Protein AF-A0A6C0JT04-F1 (afdb_monomer_lite)

Secondary structure (DSSP, 8-state):
--HHHHHHHHHHHHHTT-HHHHHHHHTSTT--THHHHSEETTEEHHHHHHHHT-HHHHHHHHTT-SSB-THHHHHHHT-S---HHHHHHHHHHHHH--BSSPPPPGGGTS-S---HHHHHHHHHHHHHHHSTTSHHHHTT--

Radius of gyration: 16.11 Å; chains: 1; bounding box: 44×29×45 Å

Organism: NCBI:txid1070528

Sequence (142 aa):
MDPDVLKFNFTTACMSCTEDNVRKIVSRDDFDPRWITDKYKDAFVLFYVCHFGYVKIVEILLDYVDVIPLDCLIVICINTHRADKYLKIIQLLLQHDNFNKPVPSLSNLISNQESYFNNQIKILFDEYMFRIDGPKYNENMM

Foldseek 3Di:
DDPVVLLVQLLVCLLVLPLVVNVVSCPDPSDDLVQQQDDDPRGGSLLNCLLVLSLSSNVVSLVSDLEDELSSLLNLLQDPPQDVSNLSSNLVVLVSVHYPDDNDDSPVRHDPDDDPSSVSVVVSVCCQQPPCPHPVNVVVVD

pLDDT: mean 88.17, std 9.83, range [47.62, 97.69]

Structure (mmCIF, N/CA/C/O backbone):
data_AF-A0A6C0JT04-F1
#
_entry.id   AF-A0A6C0JT04-F1
#
loop_
_atom_site.group_PDB
_atom_site.id
_atom_site.type_symbol
_atom_site.label_atom_id
_atom_site.label_alt_id
_atom_site.label_comp_id
_atom_site.label_asym_id
_atom_site.label_entity_id
_atom_site.label_seq_id
_atom_site.pdbx_PDB_ins_code
_atom_site.Cartn_x
_atom_site.Cartn_y
_atom_site.Cartn_z
_atom_site.occupancy
_atom_site.B_iso_or_equiv
_atom_site.auth_seq_id
_atom_site.auth_comp_id
_atom_site.auth_asym_id
_atom_site.auth_atom_id
_atom_site.pdbx_PDB_model_num
ATOM 1 N N . MET A 1 1 ? 15.272 -11.269 -21.070 1.00 67.94 1 MET A N 1
ATOM 2 C CA . MET A 1 1 ? 16.039 -10.804 -19.894 1.00 67.94 1 MET A CA 1
ATOM 3 C C . MET A 1 1 ? 15.604 -11.666 -18.724 1.00 67.94 1 MET A C 1
ATOM 5 O O . MET A 1 1 ? 14.446 -12.057 -18.710 1.00 67.94 1 MET A O 1
ATOM 9 N N . ASP A 1 2 ? 16.516 -12.040 -17.834 1.00 87.31 2 ASP A N 1
ATOM 10 C CA . ASP A 1 2 ? 16.193 -12.885 -16.678 1.00 87.31 2 ASP A CA 1
ATOM 11 C C . ASP A 1 2 ? 15.140 -12.188 -15.777 1.00 87.31 2 ASP A C 1
ATOM 13 O O . ASP A 1 2 ? 15.355 -11.017 -15.432 1.00 87.31 2 ASP A O 1
ATOM 17 N N . PRO A 1 3 ? 14.009 -12.842 -15.429 1.00 83.94 3 PRO A N 1
ATOM 18 C CA . PRO A 1 3 ? 12.984 -12.281 -14.545 1.00 83.94 3 PRO A CA 1
ATOM 19 C C . PRO A 1 3 ? 13.526 -11.755 -13.212 1.00 83.94 3 PRO A C 1
ATOM 21 O O . PRO A 1 3 ? 13.063 -10.716 -12.738 1.00 83.94 3 PRO A O 1
ATOM 24 N N . ASP A 1 4 ? 14.547 -12.397 -12.640 1.00 85.81 4 ASP A N 1
ATOM 25 C CA . ASP A 1 4 ? 15.142 -11.957 -11.374 1.00 85.81 4 ASP A CA 1
ATOM 26 C C . ASP A 1 4 ? 15.903 -10.636 -11.538 1.00 85.81 4 ASP A C 1
ATOM 28 O O . ASP A 1 4 ? 15.863 -9.766 -10.665 1.00 85.81 4 ASP A O 1
ATOM 32 N N . VAL A 1 5 ? 16.537 -10.430 -12.696 1.00 89.69 5 VAL A N 1
ATOM 33 C CA . VAL A 1 5 ? 17.213 -9.168 -13.027 1.00 89.69 5 VAL A CA 1
ATOM 34 C C . VAL A 1 5 ? 16.190 -8.053 -13.258 1.00 89.69 5 VAL A C 1
ATOM 36 O O . VAL A 1 5 ? 16.410 -6.918 -12.833 1.00 89.69 5 VAL A O 1
ATOM 39 N N . LEU A 1 6 ? 15.056 -8.353 -13.899 1.00 90.75 6 LEU A N 1
ATOM 40 C CA . LEU A 1 6 ? 13.973 -7.380 -14.080 1.00 90.75 6 LEU A CA 1
ATOM 41 C C . LEU A 1 6 ? 13.371 -6.951 -12.735 1.00 90.75 6 LEU A C 1
ATOM 43 O O . LEU A 1 6 ? 13.283 -5.751 -12.461 1.00 90.75 6 LEU A O 1
ATOM 47 N N . LYS A 1 7 ? 13.050 -7.918 -11.867 1.00 90.31 7 LYS A N 1
ATOM 48 C CA . LYS A 1 7 ? 12.542 -7.668 -10.512 1.00 90.31 7 LYS A CA 1
ATOM 49 C C . LYS A 1 7 ? 13.539 -6.883 -9.660 1.00 90.31 7 LYS A C 1
ATOM 51 O O . LYS A 1 7 ? 13.145 -5.959 -8.944 1.00 90.31 7 LYS A O 1
ATOM 56 N N . PHE A 1 8 ? 14.830 -7.206 -9.750 1.00 89.38 8 PHE A N 1
ATOM 57 C CA . PHE A 1 8 ? 15.886 -6.455 -9.070 1.00 89.38 8 PHE A CA 1
ATOM 58 C C . PHE A 1 8 ? 15.920 -4.990 -9.521 1.00 89.38 8 PHE A C 1
ATOM 60 O O . PHE A 1 8 ? 15.871 -4.093 -8.681 1.00 89.38 8 PHE A O 1
ATOM 67 N N . ASN A 1 9 ? 15.921 -4.738 -10.833 1.00 90.94 9 ASN A N 1
ATOM 68 C CA . ASN A 1 9 ? 15.931 -3.382 -11.386 1.00 90.94 9 ASN A CA 1
ATOM 69 C C . ASN A 1 9 ? 14.697 -2.574 -10.962 1.00 90.94 9 ASN A C 1
ATOM 71 O O . ASN A 1 9 ? 14.821 -1.407 -10.588 1.00 90.94 9 ASN A O 1
ATOM 75 N N . PHE A 1 10 ? 13.517 -3.200 -10.978 1.00 93.31 10 PHE A N 1
ATOM 76 C CA . PHE A 1 10 ? 12.281 -2.595 -10.481 1.00 93.31 10 PHE A CA 1
ATOM 77 C C . PHE A 1 10 ? 12.381 -2.227 -8.995 1.00 93.31 10 PHE A C 1
ATOM 79 O O . PHE A 1 10 ? 12.072 -1.098 -8.606 1.00 93.31 10 PHE A O 1
ATOM 86 N N . THR A 1 11 ? 12.882 -3.154 -8.175 1.00 91.62 11 THR A N 1
ATOM 87 C CA . THR A 1 11 ? 13.082 -2.945 -6.735 1.00 91.62 11 THR A CA 1
ATOM 88 C C . THR A 1 11 ? 14.018 -1.762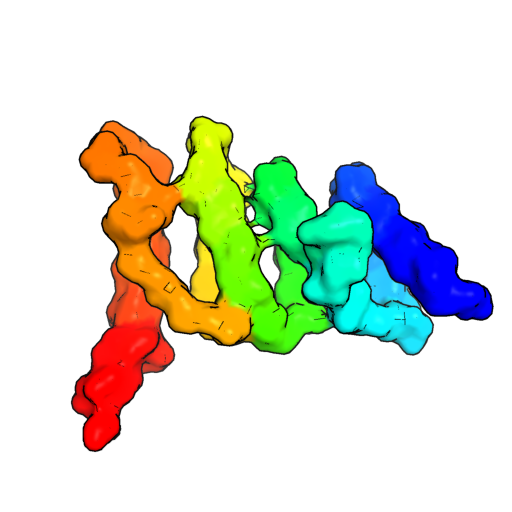 -6.487 1.00 91.62 11 THR A C 1
ATOM 90 O O . THR A 1 11 ? 13.678 -0.859 -5.725 1.00 91.62 11 THR A O 1
ATOM 93 N N . THR A 1 12 ? 15.161 -1.702 -7.178 1.00 90.94 12 THR A N 1
ATOM 94 C CA . THR A 1 12 ? 16.104 -0.580 -7.075 1.00 90.94 12 THR A CA 1
ATOM 95 C C . THR A 1 12 ? 15.467 0.747 -7.485 1.00 90.94 12 THR A C 1
ATOM 97 O O . THR A 1 12 ? 15.614 1.726 -6.758 1.00 90.94 12 THR A O 1
ATOM 100 N N . ALA A 1 13 ? 14.712 0.794 -8.588 1.00 93.75 13 ALA A N 1
ATOM 101 C CA . ALA A 1 13 ? 14.037 2.016 -9.033 1.00 93.75 13 ALA A CA 1
ATOM 102 C C . ALA A 1 13 ? 13.041 2.556 -7.990 1.00 93.75 13 ALA A C 1
ATOM 104 O O . ALA A 1 13 ? 12.980 3.769 -7.760 1.00 93.75 13 ALA A O 1
ATOM 105 N N . CYS A 1 14 ? 12.303 1.661 -7.325 1.00 94.25 14 CYS A N 1
ATOM 106 C CA . CYS A 1 14 ? 11.384 2.022 -6.246 1.00 94.25 14 CYS A CA 1
ATOM 107 C C . CYS A 1 14 ? 12.130 2.501 -4.993 1.00 94.25 14 CYS A C 1
ATOM 109 O O . CYS A 1 14 ? 11.763 3.519 -4.407 1.00 94.25 14 CYS A O 1
ATOM 111 N N . MET A 1 15 ? 13.204 1.809 -4.601 1.00 89.25 15 MET A N 1
ATOM 112 C CA . MET A 1 15 ? 14.005 2.158 -3.420 1.00 89.25 15 MET A CA 1
ATOM 113 C C . MET A 1 15 ? 14.791 3.462 -3.595 1.00 89.25 15 MET A C 1
ATOM 115 O O . MET A 1 15 ? 15.028 4.169 -2.623 1.00 89.25 15 MET A O 1
ATOM 119 N N . SER A 1 16 ? 15.182 3.805 -4.822 1.00 89.19 16 SER A N 1
ATOM 120 C CA . SER A 1 16 ? 15.835 5.080 -5.142 1.00 89.19 16 SER A CA 1
ATOM 121 C C . SER A 1 16 ? 14.848 6.241 -5.349 1.00 89.19 16 SER A C 1
ATOM 123 O O . SER A 1 16 ? 15.285 7.341 -5.674 1.00 89.19 16 SER A O 1
ATOM 125 N N . CYS A 1 17 ? 13.536 6.022 -5.163 1.00 84.81 17 CYS A N 1
ATOM 126 C CA . CYS A 1 17 ? 12.471 7.023 -5.319 1.00 84.81 17 CYS A CA 1
ATOM 127 C C . CYS A 1 17 ? 12.458 7.723 -6.696 1.00 84.81 17 CYS A C 1
ATOM 129 O O . CYS A 1 17 ? 12.106 8.895 -6.821 1.00 84.81 17 CYS A O 1
ATOM 131 N N . THR A 1 18 ? 12.847 7.011 -7.755 1.00 90.75 18 THR A N 1
ATOM 132 C CA . THR A 1 18 ? 12.894 7.571 -9.114 1.00 90.75 18 THR A CA 1
ATOM 133 C C . THR A 1 18 ? 11.561 7.369 -9.835 1.00 90.75 18 THR A C 1
ATOM 135 O O . THR A 1 18 ? 11.401 6.391 -10.563 1.00 90.75 18 THR A O 1
ATOM 138 N N . GLU A 1 19 ? 10.605 8.283 -9.637 1.00 93.25 19 GLU A N 1
ATOM 139 C CA . GLU A 1 19 ? 9.237 8.194 -10.189 1.00 93.25 19 GLU A CA 1
ATOM 140 C C . GLU A 1 19 ? 9.212 7.881 -11.691 1.00 93.25 19 GLU A C 1
ATOM 142 O O . GLU A 1 19 ? 8.546 6.936 -12.110 1.00 93.25 19 GLU A O 1
ATOM 147 N N . ASP A 1 20 ? 9.999 8.603 -12.492 1.00 94.19 20 ASP A N 1
ATOM 148 C CA . ASP A 1 20 ? 10.072 8.399 -13.943 1.00 94.19 20 ASP A CA 1
ATOM 149 C C . ASP A 1 20 ? 10.546 6.995 -14.321 1.00 94.19 20 ASP A C 1
ATOM 151 O O . ASP A 1 20 ? 10.045 6.403 -15.276 1.00 94.19 20 ASP A O 1
ATOM 155 N N . ASN A 1 21 ? 11.509 6.438 -13.583 1.00 93.94 21 ASN A N 1
ATOM 156 C CA . ASN A 1 21 ? 12.001 5.090 -13.853 1.00 93.94 21 ASN A CA 1
ATOM 157 C C . ASN A 1 21 ? 10.971 4.042 -13.446 1.00 93.94 21 ASN A C 1
ATOM 159 O O . ASN A 1 21 ? 10.789 3.074 -14.177 1.00 93.94 21 ASN A O 1
ATOM 163 N N . VAL A 1 22 ? 10.271 4.243 -12.325 1.00 96.44 22 VAL A N 1
ATOM 164 C CA . VAL A 1 22 ? 9.178 3.349 -11.925 1.00 96.44 22 VAL A CA 1
ATOM 165 C C . VAL A 1 22 ? 8.084 3.367 -12.988 1.00 96.44 22 VAL A C 1
ATOM 167 O O . VAL A 1 22 ? 7.726 2.303 -13.481 1.00 96.44 22 VAL A O 1
ATOM 170 N N . ARG A 1 23 ? 7.642 4.549 -13.442 1.00 96.69 23 ARG A N 1
ATOM 171 C CA . ARG A 1 23 ? 6.654 4.682 -14.531 1.00 96.69 23 ARG A CA 1
ATOM 172 C C . ARG A 1 23 ? 7.108 3.997 -15.816 1.00 96.69 23 ARG A C 1
ATOM 174 O O . ARG A 1 23 ? 6.334 3.257 -16.418 1.00 96.69 23 ARG A O 1
ATOM 181 N N . LYS A 1 24 ? 8.365 4.203 -16.218 1.00 95.56 24 LYS A N 1
ATOM 182 C CA . LYS A 1 24 ? 8.953 3.523 -17.381 1.00 95.56 24 LYS A CA 1
ATOM 183 C C . LYS A 1 24 ? 8.943 2.009 -17.229 1.00 95.56 24 LYS A C 1
ATOM 185 O O . LYS A 1 24 ? 8.722 1.333 -18.221 1.00 95.56 24 LYS A O 1
ATOM 190 N N . ILE A 1 25 ? 9.204 1.479 -16.034 1.00 95.69 25 ILE A N 1
ATOM 191 C CA . ILE A 1 25 ? 9.243 0.032 -15.808 1.00 95.69 25 ILE A CA 1
ATOM 192 C C . ILE A 1 25 ? 7.834 -0.564 -15.805 1.00 95.69 25 ILE A C 1
ATOM 194 O O . ILE A 1 25 ? 7.620 -1.532 -16.524 1.00 95.69 25 ILE A O 1
ATOM 198 N N . VAL A 1 26 ? 6.879 0.019 -15.071 1.00 96.12 26 VAL A N 1
ATOM 199 C CA . VAL A 1 26 ? 5.505 -0.523 -14.983 1.00 96.12 26 VAL A CA 1
ATOM 200 C C . VAL A 1 26 ? 4.729 -0.431 -16.300 1.00 96.12 26 VAL A C 1
ATOM 202 O O . VAL A 1 26 ? 3.766 -1.158 -16.493 1.00 96.12 26 VAL A O 1
ATOM 205 N N . SER A 1 27 ? 5.168 0.430 -17.226 1.00 95.94 27 SER A N 1
ATOM 206 C CA . SER A 1 27 ? 4.574 0.563 -18.566 1.00 95.94 27 SER A CA 1
ATOM 207 C C . SER A 1 27 ? 5.109 -0.456 -19.583 1.00 95.94 27 SER A C 1
ATOM 209 O O . SER A 1 27 ? 4.757 -0.374 -20.757 1.00 95.94 27 SER A O 1
ATOM 211 N N . ARG A 1 28 ? 6.019 -1.358 -19.192 1.00 95.19 28 ARG A N 1
ATOM 212 C CA . ARG A 1 28 ? 6.581 -2.373 -20.096 1.00 95.19 28 ARG A CA 1
ATOM 213 C C . ARG A 1 28 ? 5.707 -3.621 -20.124 1.00 95.19 28 ARG A C 1
ATOM 215 O O . ARG A 1 28 ? 5.222 -4.050 -19.086 1.00 95.19 28 ARG A O 1
ATOM 222 N N . ASP A 1 29 ? 5.640 -4.275 -21.280 1.00 94.00 29 ASP A N 1
ATOM 223 C CA . ASP A 1 29 ? 4.905 -5.538 -21.457 1.00 94.00 29 ASP A CA 1
ATOM 224 C C . ASP A 1 29 ? 5.462 -6.701 -20.615 1.00 94.00 29 ASP A C 1
ATOM 226 O O . ASP A 1 29 ? 4.764 -7.679 -20.362 1.00 94.00 29 ASP A O 1
ATOM 230 N N . ASP A 1 30 ? 6.729 -6.616 -20.195 1.00 93.44 30 ASP A N 1
ATOM 231 C CA . ASP A 1 30 ? 7.391 -7.611 -19.347 1.00 93.44 30 ASP A CA 1
ATOM 232 C C . ASP A 1 30 ? 7.337 -7.276 -17.848 1.00 93.44 30 ASP A C 1
ATOM 234 O O . ASP A 1 30 ? 8.002 -7.939 -17.049 1.00 93.44 30 ASP A O 1
ATOM 238 N N . PHE A 1 31 ? 6.567 -6.255 -17.460 1.00 94.62 31 PHE A N 1
ATOM 239 C CA . PHE A 1 31 ? 6.293 -5.956 -16.062 1.00 94.62 31 PHE A CA 1
ATOM 240 C C . PHE A 1 31 ? 5.353 -7.002 -15.456 1.00 94.62 31 PHE A C 1
ATOM 242 O O . PHE A 1 31 ? 4.295 -7.306 -16.003 1.00 94.62 31 PHE A O 1
ATOM 249 N N . ASP A 1 32 ? 5.725 -7.517 -14.287 1.00 93.81 32 ASP A N 1
ATOM 250 C CA . ASP A 1 32 ? 4.893 -8.427 -13.508 1.00 93.81 32 ASP A CA 1
ATOM 251 C C . ASP A 1 32 ? 4.470 -7.740 -12.197 1.00 93.81 32 ASP A C 1
ATOM 253 O O . ASP A 1 32 ? 5.313 -7.525 -11.315 1.00 93.81 32 ASP A O 1
ATOM 257 N N . PRO A 1 33 ? 3.175 -7.412 -12.028 1.00 94.19 33 PRO A N 1
ATOM 258 C CA . PRO A 1 33 ? 2.659 -6.759 -10.825 1.00 94.19 33 PRO A CA 1
ATOM 259 C C . PRO A 1 33 ? 2.967 -7.501 -9.520 1.00 94.19 33 PRO A C 1
ATOM 261 O O . PRO A 1 33 ? 3.084 -6.875 -8.463 1.00 94.19 33 PRO A O 1
ATOM 264 N N . ARG A 1 34 ? 3.193 -8.823 -9.573 1.00 92.44 34 ARG A N 1
ATOM 265 C CA . ARG A 1 34 ? 3.567 -9.618 -8.391 1.00 92.44 34 ARG A CA 1
ATOM 266 C C . ARG A 1 34 ? 4.864 -9.132 -7.758 1.00 92.44 34 ARG A C 1
ATOM 268 O O . ARG A 1 34 ? 5.039 -9.269 -6.551 1.00 92.44 34 ARG A O 1
ATOM 275 N N . TRP A 1 35 ? 5.751 -8.481 -8.513 1.00 92.75 35 TRP A N 1
ATOM 276 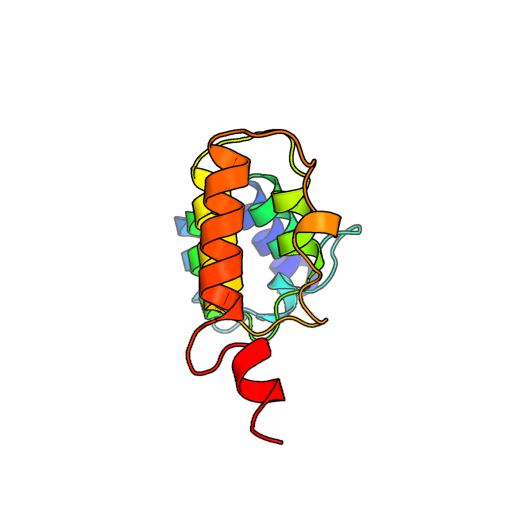C CA . TRP A 1 35 ? 6.985 -7.901 -7.973 1.00 92.75 35 TRP A CA 1
ATOM 277 C C . TRP A 1 35 ? 6.743 -6.838 -6.895 1.00 92.75 35 TRP A C 1
ATOM 279 O O . TRP A 1 35 ? 7.639 -6.581 -6.091 1.00 92.75 35 TRP A O 1
ATOM 289 N N . ILE A 1 36 ? 5.557 -6.225 -6.859 1.00 94.69 36 ILE A N 1
ATOM 290 C CA . ILE A 1 36 ? 5.200 -5.203 -5.871 1.00 94.69 36 ILE A CA 1
ATOM 291 C C . ILE A 1 36 ? 5.025 -5.812 -4.472 1.00 94.69 36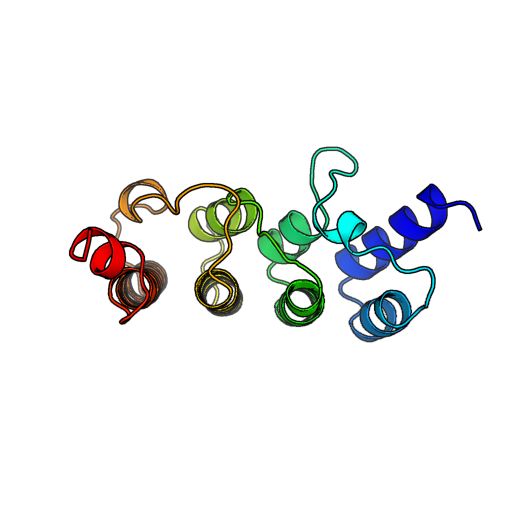 ILE A C 1
ATOM 293 O O . ILE A 1 36 ? 5.469 -5.228 -3.476 1.00 94.69 36 ILE A O 1
ATOM 297 N N . THR A 1 37 ? 4.387 -6.982 -4.401 1.00 91.56 37 THR A N 1
ATOM 298 C CA . THR A 1 37 ? 3.976 -7.649 -3.154 1.00 91.56 37 THR A CA 1
ATOM 299 C C . THR A 1 37 ? 4.784 -8.907 -2.837 1.00 91.56 37 THR A C 1
ATOM 301 O O . THR A 1 37 ? 4.749 -9.386 -1.703 1.00 91.56 37 THR A O 1
ATOM 304 N N . ASP A 1 38 ? 5.546 -9.434 -3.796 1.00 87.06 38 ASP A N 1
ATOM 305 C CA . ASP A 1 38 ? 6.463 -10.542 -3.568 1.00 87.06 38 ASP A CA 1
ATOM 306 C C . ASP A 1 38 ? 7.643 -10.105 -2.706 1.00 87.06 38 ASP A C 1
ATOM 308 O O . ASP A 1 38 ? 8.321 -9.110 -2.980 1.00 87.06 38 ASP A O 1
ATOM 312 N N . LYS A 1 39 ? 7.968 -10.918 -1.700 1.00 78.06 39 LYS A N 1
ATOM 313 C CA . LYS A 1 39 ? 9.149 -10.679 -0.872 1.00 78.06 39 LYS A CA 1
ATOM 314 C C . LYS A 1 39 ? 10.427 -10.734 -1.712 1.00 78.06 39 LYS A C 1
ATOM 316 O O . LYS A 1 39 ? 10.622 -11.623 -2.542 1.00 78.06 39 LYS A O 1
ATOM 321 N N . TYR A 1 40 ? 11.322 -9.798 -1.441 1.00 68.81 40 TYR A N 1
ATOM 322 C CA . TYR A 1 40 ? 12.697 -9.766 -1.905 1.00 68.81 40 TYR A CA 1
ATOM 323 C C . TYR A 1 40 ? 13.587 -9.396 -0.715 1.00 68.81 40 TYR A C 1
ATOM 325 O O . TYR A 1 40 ? 13.481 -8.293 -0.188 1.00 68.81 40 TYR A O 1
ATOM 333 N N . LYS A 1 41 ? 14.450 -10.320 -0.266 1.00 66.44 41 LYS A N 1
ATOM 334 C CA . LYS A 1 41 ? 15.284 -10.137 0.944 1.00 66.44 41 LYS A CA 1
ATOM 335 C C . LYS A 1 41 ? 14.459 -9.659 2.156 1.00 66.44 41 LYS A C 1
ATOM 337 O O . LYS A 1 41 ? 14.707 -8.597 2.713 1.00 66.44 41 LYS A O 1
ATOM 342 N N . ASP A 1 42 ? 13.444 -10.445 2.514 1.00 68.75 42 ASP A N 1
ATOM 343 C CA . ASP A 1 42 ? 12.584 -10.291 3.703 1.00 68.75 42 ASP A CA 1
ATOM 344 C C . ASP A 1 42 ? 11.499 -9.198 3.681 1.00 68.75 42 ASP A C 1
ATOM 346 O O . ASP A 1 42 ? 10.592 -9.249 4.513 1.00 68.75 42 ASP A O 1
ATOM 350 N N . ALA A 1 43 ? 11.482 -8.296 2.695 1.00 71.12 43 ALA A N 1
ATOM 351 C CA . ALA A 1 43 ? 10.406 -7.316 2.507 1.00 71.12 43 ALA A CA 1
ATOM 352 C C . ALA A 1 43 ? 9.946 -7.256 1.045 1.00 71.12 43 ALA A C 1
ATOM 354 O O . ALA A 1 43 ? 10.699 -7.573 0.133 1.00 71.12 43 ALA A O 1
ATOM 355 N N . PHE A 1 44 ? 8.699 -6.868 0.800 1.00 85.31 44 PHE A N 1
ATOM 356 C CA . PHE A 1 44 ? 8.198 -6.598 -0.552 1.00 85.31 44 PHE A CA 1
ATOM 357 C C . PHE A 1 44 ? 8.304 -5.099 -0.870 1.00 85.31 44 PHE A C 1
ATOM 359 O O . PHE A 1 44 ? 8.399 -4.268 0.037 1.00 85.31 44 PHE A O 1
ATOM 366 N N . VAL A 1 45 ? 8.322 -4.735 -2.155 1.00 94.06 45 VAL A N 1
ATOM 367 C CA . VAL A 1 45 ? 8.585 -3.353 -2.600 1.00 94.06 45 VAL A CA 1
ATOM 368 C C . VAL A 1 45 ? 7.596 -2.365 -1.985 1.00 94.06 45 VAL A C 1
ATOM 370 O O . VAL A 1 45 ? 8.017 -1.315 -1.494 1.00 94.06 45 VAL A O 1
ATOM 373 N N . LEU A 1 46 ? 6.307 -2.726 -1.933 1.00 95.44 46 LEU A N 1
ATOM 374 C CA . LEU A 1 46 ? 5.272 -1.871 -1.346 1.00 95.44 46 LEU A CA 1
ATOM 375 C C . LEU A 1 46 ? 5.555 -1.544 0.129 1.00 95.44 46 LEU A C 1
ATOM 377 O O . LEU A 1 46 ? 5.407 -0.396 0.539 1.00 95.44 46 LEU A O 1
ATOM 381 N N . PHE A 1 47 ? 6.043 -2.512 0.917 1.00 94.38 47 PHE A N 1
ATOM 382 C CA . PHE A 1 47 ? 6.427 -2.286 2.315 1.00 94.38 47 PHE A CA 1
ATOM 383 C C . PHE A 1 47 ? 7.498 -1.204 2.426 1.00 94.38 47 PHE A C 1
ATOM 385 O O . PHE A 1 47 ? 7.388 -0.301 3.254 1.00 94.38 47 PHE A O 1
ATOM 392 N N . TYR A 1 48 ? 8.530 -1.284 1.583 1.00 92.81 48 TYR A N 1
ATOM 393 C CA . TYR A 1 48 ? 9.649 -0.350 1.623 1.00 92.81 48 TYR A CA 1
ATOM 394 C C . TYR A 1 48 ? 9.188 1.075 1.308 1.00 92.81 48 TYR A C 1
ATOM 396 O O . TYR A 1 48 ? 9.427 1.998 2.087 1.00 92.81 48 TYR A O 1
ATOM 404 N N . VAL A 1 49 ? 8.473 1.267 0.199 1.00 94.81 49 VAL A N 1
ATOM 405 C CA . VAL A 1 49 ? 8.032 2.608 -0.215 1.00 94.81 49 VAL A CA 1
ATOM 406 C C . VAL A 1 49 ? 7.043 3.218 0.788 1.00 94.81 49 VAL A C 1
ATOM 408 O O . VAL A 1 49 ? 7.101 4.421 1.047 1.00 94.81 49 VAL A O 1
ATOM 411 N N . CYS A 1 50 ? 6.216 2.389 1.436 1.00 95.19 50 CYS A N 1
ATOM 412 C CA . CYS A 1 50 ? 5.381 2.770 2.575 1.00 95.19 50 CYS A CA 1
ATOM 413 C C . CYS A 1 50 ? 6.227 3.222 3.776 1.00 95.19 50 CYS A C 1
ATOM 415 O O . CYS A 1 50 ? 6.033 4.326 4.289 1.00 95.19 50 CYS A O 1
ATOM 417 N N . HIS A 1 51 ? 7.199 2.407 4.194 1.00 92.81 51 HIS A N 1
ATOM 418 C CA . HIS A 1 51 ? 8.058 2.670 5.351 1.00 92.81 51 HIS A CA 1
ATOM 419 C C . HIS A 1 51 ? 8.859 3.974 5.218 1.00 92.81 51 HIS A C 1
ATOM 421 O O . HIS A 1 51 ? 8.953 4.735 6.179 1.00 92.81 51 HIS A O 1
ATOM 427 N N . PHE A 1 52 ? 9.398 4.263 4.029 1.00 92.31 52 PHE A N 1
ATOM 428 C CA . PHE A 1 52 ? 10.186 5.477 3.771 1.00 92.31 52 PHE A CA 1
ATOM 429 C C . PHE A 1 52 ? 9.335 6.705 3.399 1.00 92.31 52 PHE A C 1
ATOM 431 O O . PHE A 1 52 ? 9.834 7.838 3.337 1.00 92.31 52 PHE A O 1
ATOM 438 N N . GLY A 1 53 ? 8.028 6.521 3.211 1.00 94.25 53 GLY A N 1
ATOM 439 C CA . GLY A 1 53 ? 7.094 7.604 2.934 1.00 94.25 53 GLY A CA 1
ATOM 440 C C . GLY A 1 53 ? 7.154 8.120 1.493 1.00 94.25 53 GLY A C 1
ATOM 441 O O . GLY A 1 53 ? 7.009 9.322 1.275 1.00 94.25 53 GLY A O 1
ATOM 442 N N . TYR A 1 54 ? 7.407 7.253 0.511 1.00 95.69 54 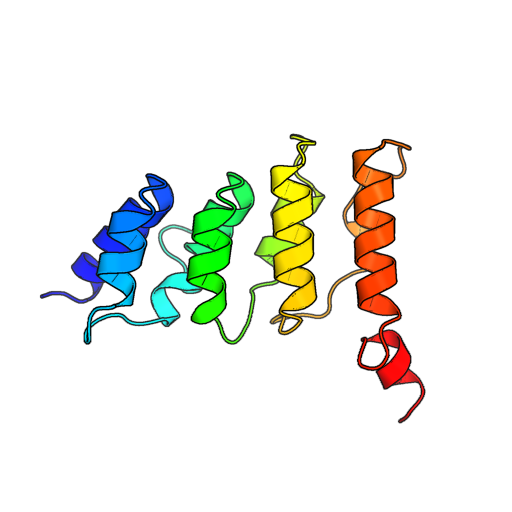TYR A N 1
ATOM 443 C CA . TYR A 1 54 ? 7.476 7.618 -0.910 1.00 95.69 54 TYR A CA 1
ATOM 444 C C . TYR A 1 54 ? 6.075 7.688 -1.525 1.00 95.69 54 TYR A C 1
ATOM 446 O O . TYR A 1 54 ? 5.674 6.816 -2.292 1.00 95.69 54 TYR A O 1
ATOM 454 N N . VAL A 1 55 ? 5.333 8.745 -1.181 1.00 96.56 55 VAL A N 1
ATOM 455 C CA . VAL A 1 55 ? 3.912 8.940 -1.539 1.00 96.56 55 VAL A CA 1
ATOM 456 C C . VAL A 1 55 ? 3.642 8.693 -3.022 1.00 96.56 55 VAL A C 1
ATOM 458 O O . VAL A 1 55 ? 2.762 7.913 -3.357 1.00 96.56 55 VAL A O 1
ATOM 461 N N . LYS A 1 56 ? 4.419 9.315 -3.914 1.00 97.19 56 LYS A N 1
ATOM 462 C CA . LYS A 1 56 ? 4.209 9.203 -5.363 1.00 97.19 56 LYS A CA 1
ATOM 463 C C . LYS A 1 56 ? 4.483 7.815 -5.913 1.00 97.19 56 LYS A C 1
ATOM 465 O O . LYS A 1 56 ? 3.785 7.377 -6.819 1.00 97.19 56 LYS A O 1
ATOM 470 N N . ILE A 1 57 ? 5.450 7.104 -5.340 1.00 97.69 57 ILE A N 1
ATOM 471 C CA . ILE A 1 5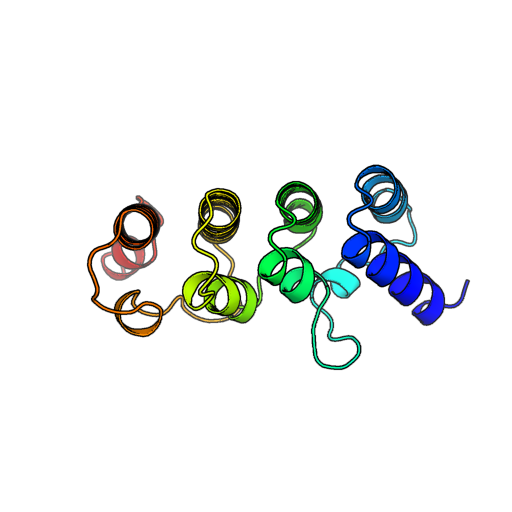7 ? 5.688 5.712 -5.709 1.00 97.69 57 ILE A CA 1
ATOM 472 C C . ILE A 1 57 ? 4.533 4.845 -5.213 1.00 97.69 57 ILE A C 1
ATOM 474 O O . ILE A 1 57 ? 4.031 4.048 -5.990 1.00 97.69 57 ILE A O 1
ATOM 478 N N . VAL A 1 58 ? 4.049 5.040 -3.980 1.00 97.44 58 VAL A N 1
ATOM 479 C CA . VAL A 1 58 ? 2.862 4.323 -3.483 1.00 97.44 58 VAL A CA 1
ATOM 480 C C . VAL A 1 58 ? 1.660 4.544 -4.401 1.00 97.44 58 VAL A C 1
ATOM 482 O O . VAL A 1 58 ? 1.043 3.564 -4.794 1.00 97.44 58 VAL A O 1
ATOM 485 N N . GLU A 1 59 ? 1.363 5.793 -4.779 1.00 97.56 59 GLU A N 1
ATOM 486 C CA . GLU A 1 59 ? 0.280 6.107 -5.727 1.00 97.56 59 GLU A CA 1
ATOM 487 C C . GLU A 1 59 ? 0.427 5.302 -7.027 1.00 97.56 59 GLU A C 1
ATOM 489 O O . GLU A 1 59 ? -0.523 4.649 -7.436 1.00 97.56 59 GLU A O 1
ATOM 494 N N . ILE A 1 60 ? 1.625 5.274 -7.627 1.00 97.56 60 ILE A N 1
ATOM 495 C CA . ILE A 1 60 ? 1.885 4.498 -8.852 1.00 97.56 60 ILE A CA 1
ATOM 496 C C . ILE A 1 60 ? 1.681 2.999 -8.628 1.00 97.56 60 ILE A C 1
ATOM 498 O O . ILE A 1 60 ? 1.129 2.326 -9.488 1.00 97.56 60 ILE A O 1
ATOM 502 N N . LEU A 1 61 ? 2.183 2.451 -7.520 1.00 96.81 61 LEU A N 1
ATOM 503 C CA . LEU A 1 61 ? 2.147 1.009 -7.288 1.00 96.81 61 LEU A CA 1
ATOM 504 C C . LEU A 1 61 ? 0.731 0.507 -6.999 1.00 96.81 61 LEU A C 1
ATOM 506 O O . LEU A 1 61 ? 0.404 -0.602 -7.410 1.00 96.81 61 LEU A O 1
ATOM 510 N N . LEU A 1 62 ? -0.105 1.301 -6.324 1.00 97.00 62 LEU A N 1
ATOM 511 C CA . LEU A 1 62 ? -1.476 0.906 -5.994 1.00 97.00 62 LEU A CA 1
ATOM 512 C C . LEU A 1 62 ? -2.362 0.696 -7.228 1.00 97.00 62 LEU A C 1
ATOM 514 O O . LEU A 1 62 ? -3.274 -0.122 -7.153 1.00 97.00 62 LEU A O 1
ATOM 518 N N . ASP A 1 63 ? -2.048 1.324 -8.365 1.00 96.81 63 ASP A N 1
ATOM 519 C CA . ASP A 1 63 ? -2.737 1.079 -9.644 1.00 96.81 63 ASP A CA 1
ATOM 520 C C . ASP A 1 63 ? -2.555 -0.364 -10.165 1.00 96.81 63 ASP A C 1
ATOM 522 O O . ASP A 1 63 ? -3.294 -0.805 -11.043 1.00 96.81 63 ASP A O 1
ATOM 526 N N . TYR A 1 64 ? -1.571 -1.104 -9.640 1.00 96.31 64 TYR A N 1
ATOM 527 C CA . TYR A 1 64 ? -1.203 -2.455 -10.085 1.00 96.31 64 TYR A CA 1
ATOM 528 C C . TYR A 1 64 ? -1.289 -3.502 -8.966 1.00 96.31 64 TYR A C 1
ATOM 530 O O . TYR A 1 64 ? -0.887 -4.648 -9.161 1.00 96.31 64 TYR A O 1
ATOM 538 N N . VAL A 1 65 ? -1.755 -3.127 -7.774 1.00 94.69 65 VAL A N 1
ATOM 539 C CA . VAL A 1 65 ? -1.869 -4.044 -6.635 1.00 94.69 65 VAL A CA 1
ATOM 540 C C . VAL A 1 65 ? -3.325 -4.411 -6.446 1.00 94.69 65 VAL A C 1
ATOM 542 O O . VAL A 1 65 ? -4.133 -3.551 -6.123 1.00 94.69 65 VAL A O 1
ATOM 545 N N . ASP A 1 66 ? -3.643 -5.697 -6.565 1.00 92.94 66 ASP A N 1
ATOM 546 C CA . ASP A 1 66 ? -4.991 -6.173 -6.260 1.00 92.94 66 ASP A CA 1
ATOM 547 C C . ASP A 1 66 ? -5.207 -6.293 -4.755 1.00 92.94 66 ASP A C 1
ATOM 549 O O . ASP A 1 66 ? -6.244 -5.878 -4.260 1.00 92.94 66 ASP A O 1
ATOM 553 N N . VAL A 1 67 ? -4.237 -6.850 -4.021 1.00 94.50 67 VAL A N 1
ATOM 554 C CA . VAL A 1 67 ? -4.347 -7.110 -2.579 1.00 94.50 67 VAL A CA 1
ATOM 555 C C . VAL A 1 67 ? -3.149 -6.520 -1.842 1.00 94.50 67 VAL A C 1
ATOM 557 O O . VAL A 1 67 ? -2.002 -6.895 -2.090 1.00 94.50 67 VAL A O 1
ATOM 560 N N . ILE A 1 68 ? -3.411 -5.637 -0.881 1.00 95.00 68 ILE A N 1
ATOM 561 C CA . ILE A 1 68 ? -2.400 -4.988 -0.049 1.00 95.00 68 ILE A CA 1
ATOM 562 C C . ILE A 1 68 ? -2.027 -5.897 1.130 1.00 95.00 68 ILE A C 1
ATOM 564 O O . ILE A 1 68 ? -2.887 -6.281 1.931 1.00 95.00 68 ILE A O 1
ATOM 568 N N . PRO A 1 69 ? -0.735 -6.205 1.332 1.00 94.50 69 PRO A N 1
ATOM 569 C CA . PRO A 1 69 ? -0.288 -6.813 2.575 1.00 94.50 69 PRO A CA 1
ATOM 570 C C . PRO A 1 69 ? -0.516 -5.873 3.766 1.00 94.50 69 PRO A C 1
ATOM 572 O O . PRO A 1 69 ? -0.001 -4.755 3.782 1.00 94.50 69 PRO A O 1
ATOM 575 N N . LEU A 1 70 ? -1.218 -6.336 4.803 1.00 93.25 70 LEU A N 1
ATOM 576 C CA . LEU A 1 70 ? -1.536 -5.529 5.990 1.00 93.25 70 LEU A CA 1
ATOM 577 C C . LEU A 1 70 ? -0.294 -4.902 6.659 1.00 93.25 70 LEU A C 1
ATOM 579 O O . LEU A 1 70 ? -0.374 -3.805 7.214 1.00 93.25 70 LEU A O 1
ATOM 583 N N . ASP A 1 71 ? 0.869 -5.550 6.553 1.00 92.38 71 ASP A N 1
ATOM 584 C CA . ASP A 1 71 ? 2.141 -5.046 7.085 1.00 92.38 71 ASP A CA 1
ATOM 585 C C . ASP A 1 71 ? 2.517 -3.655 6.518 1.00 92.38 71 ASP A C 1
ATOM 587 O O . ASP A 1 71 ? 3.180 -2.884 7.213 1.00 92.38 71 ASP A O 1
ATOM 591 N N . CYS A 1 72 ? 2.048 -3.289 5.312 1.00 94.12 72 CYS A N 1
ATOM 592 C CA . CYS A 1 72 ? 2.171 -1.935 4.744 1.00 94.12 72 CYS A CA 1
ATOM 593 C C . CYS A 1 72 ? 1.510 -0.860 5.597 1.00 94.12 72 CYS A C 1
ATOM 595 O O . CYS A 1 72 ? 2.056 0.228 5.753 1.00 94.12 72 CYS A O 1
ATOM 597 N N . LEU A 1 73 ? 0.314 -1.145 6.108 1.00 94.44 73 LEU A N 1
ATOM 598 C CA . LEU A 1 73 ? -0.432 -0.208 6.935 1.00 94.44 73 LEU A CA 1
ATOM 599 C C . LEU A 1 73 ? 0.200 -0.142 8.327 1.00 94.44 73 LEU A C 1
ATOM 601 O O . LEU A 1 73 ? 0.494 0.942 8.832 1.00 94.44 73 LEU A O 1
ATOM 605 N N . ILE A 1 74 ? 0.486 -1.314 8.908 1.00 92.25 74 ILE A N 1
ATOM 606 C CA . ILE A 1 74 ? 1.050 -1.441 10.257 1.00 92.25 74 ILE A CA 1
ATOM 607 C C . ILE A 1 74 ? 2.368 -0.678 10.368 1.00 92.25 74 ILE A C 1
ATOM 609 O O . ILE A 1 74 ? 2.519 0.115 11.299 1.00 92.25 74 ILE A O 1
ATOM 613 N N . VAL A 1 75 ? 3.301 -0.872 9.424 1.00 90.44 75 VAL A N 1
ATOM 614 C CA . VAL A 1 75 ? 4.633 -0.249 9.491 1.00 90.44 75 VAL A CA 1
ATOM 615 C C . VAL A 1 75 ? 4.558 1.275 9.534 1.00 90.44 75 VAL A C 1
ATOM 617 O O . VAL A 1 75 ? 5.386 1.906 10.186 1.00 90.44 75 VAL A O 1
ATOM 620 N N . ILE A 1 76 ? 3.558 1.873 8.883 1.00 91.69 76 ILE A N 1
ATOM 621 C CA . ILE A 1 76 ? 3.372 3.323 8.868 1.00 91.69 76 ILE A CA 1
ATOM 622 C C . ILE A 1 76 ? 2.711 3.799 10.161 1.00 91.69 76 ILE A C 1
ATOM 624 O O . ILE A 1 76 ? 3.150 4.793 10.738 1.00 91.69 76 ILE A O 1
ATOM 628 N N . CYS A 1 77 ? 1.683 3.099 10.647 1.00 89.31 77 CYS A N 1
ATOM 629 C CA . CYS A 1 77 ? 0.988 3.479 11.878 1.00 89.31 77 CYS A CA 1
ATOM 630 C C . CYS A 1 77 ? 1.934 3.489 13.093 1.00 89.31 77 CYS A C 1
ATOM 632 O O . CYS A 1 77 ? 1.919 4.442 13.884 1.00 89.31 77 CYS A O 1
ATOM 634 N N . ILE A 1 78 ? 2.806 2.479 13.202 1.00 86.19 78 ILE A N 1
ATOM 635 C CA . ILE A 1 78 ? 3.795 2.377 14.288 1.00 86.19 78 ILE A CA 1
ATOM 636 C C . ILE A 1 78 ? 5.019 3.282 14.077 1.00 86.19 78 ILE A C 1
ATOM 638 O O . ILE A 1 78 ? 5.831 3.429 14.991 1.00 86.19 78 ILE A O 1
ATOM 642 N N . ASN A 1 79 ? 5.179 3.881 12.891 1.00 80.88 79 ASN A N 1
ATOM 643 C CA . ASN A 1 79 ? 6.334 4.713 12.577 1.00 80.88 79 ASN A CA 1
ATOM 644 C C . ASN A 1 79 ? 6.370 5.949 13.491 1.00 80.88 79 ASN A C 1
ATOM 646 O O . ASN A 1 79 ? 5.395 6.696 13.616 1.00 80.88 79 ASN A O 1
ATOM 650 N N . THR A 1 80 ? 7.516 6.183 14.127 1.00 73.12 80 THR A N 1
ATOM 651 C CA . THR A 1 80 ? 7.732 7.331 15.016 1.00 73.12 80 THR A CA 1
ATOM 652 C C . THR A 1 80 ? 7.931 8.637 14.250 1.00 73.12 80 THR A C 1
ATOM 654 O O . THR A 1 80 ? 7.804 9.715 14.829 1.00 73.12 80 THR A O 1
ATOM 657 N N . HIS A 1 81 ? 8.192 8.575 12.944 1.00 75.19 81 HIS A N 1
ATOM 658 C CA . HIS A 1 81 ? 8.269 9.743 12.080 1.00 75.19 81 HIS A CA 1
ATOM 659 C C . HIS A 1 81 ? 6.853 10.235 11.746 1.00 75.19 81 HIS A C 1
ATOM 661 O O . HIS A 1 81 ? 6.197 9.762 10.825 1.00 75.19 81 HIS A O 1
ATOM 667 N N . ARG A 1 82 ? 6.367 11.202 12.525 1.00 76.50 82 ARG A N 1
ATOM 668 C CA . ARG A 1 82 ? 5.013 11.773 12.430 1.00 76.50 82 ARG A CA 1
ATOM 669 C C . ARG A 1 82 ? 4.949 12.903 11.392 1.00 76.50 82 ARG A C 1
ATOM 671 O O . ARG A 1 82 ? 4.944 14.073 11.753 1.00 76.50 82 ARG A O 1
ATOM 678 N N . ALA A 1 83 ? 4.944 12.554 10.107 1.00 84.62 83 ALA A N 1
ATOM 679 C CA . ALA A 1 83 ? 4.916 13.514 8.994 1.00 84.62 83 ALA A CA 1
ATOM 680 C C . ALA A 1 83 ? 3.698 13.317 8.077 1.00 84.62 83 ALA A C 1
ATOM 682 O O . ALA A 1 83 ? 3.279 12.183 7.850 1.00 84.62 83 ALA A O 1
ATOM 683 N N . ASP A 1 84 ? 3.195 14.399 7.476 1.00 90.06 84 ASP A N 1
ATOM 684 C CA . ASP A 1 84 ? 1.982 14.399 6.633 1.00 90.06 84 ASP A CA 1
ATOM 685 C C . ASP A 1 84 ? 2.030 13.393 5.476 1.00 90.06 84 ASP A C 1
ATOM 687 O O . ASP A 1 84 ? 1.016 12.797 5.115 1.00 90.06 84 ASP A O 1
ATOM 691 N N . LYS A 1 85 ? 3.225 13.120 4.938 1.00 93.62 85 LYS A N 1
ATOM 692 C CA . LYS A 1 85 ? 3.428 12.095 3.902 1.00 93.62 85 LYS A CA 1
ATOM 693 C C . LYS A 1 85 ? 2.917 10.710 4.321 1.00 93.62 85 LYS A C 1
ATOM 695 O O . LYS A 1 85 ? 2.399 9.971 3.492 1.00 93.62 85 LYS A O 1
ATOM 700 N N . TYR A 1 86 ? 3.017 10.366 5.603 1.00 94.25 86 TYR A N 1
ATOM 701 C CA . TYR A 1 86 ? 2.537 9.089 6.125 1.00 94.25 86 TYR A CA 1
ATOM 702 C C . TYR A 1 86 ? 1.020 9.077 6.305 1.00 94.25 86 TYR A C 1
ATOM 704 O O . TYR A 1 86 ? 0.403 8.058 6.017 1.00 94.25 86 TYR A O 1
ATOM 712 N N . LEU A 1 87 ? 0.408 10.207 6.690 1.00 94.31 87 LEU A N 1
ATOM 713 C CA . LEU A 1 87 ? -1.054 10.346 6.685 1.00 94.31 87 LEU A CA 1
ATOM 714 C C . LEU A 1 87 ? -1.602 10.140 5.273 1.00 94.31 87 LEU A C 1
ATOM 716 O O . LEU A 1 87 ? -2.571 9.409 5.087 1.00 94.31 87 LEU A O 1
ATOM 720 N N . LYS A 1 88 ? -0.930 10.719 4.268 1.00 96.44 88 LYS A N 1
ATOM 721 C CA . LYS A 1 88 ? -1.327 10.549 2.871 1.00 96.44 88 LYS A CA 1
ATOM 722 C C . LYS A 1 88 ? -1.243 9.093 2.420 1.00 96.44 88 LYS A C 1
ATOM 724 O O . LYS A 1 88 ? -2.156 8.621 1.754 1.00 96.44 88 LYS A O 1
ATOM 729 N N . ILE A 1 89 ? -0.190 8.370 2.799 1.00 97.12 89 ILE A N 1
ATOM 730 C CA . ILE A 1 89 ? -0.076 6.946 2.460 1.00 97.12 89 ILE A CA 1
ATOM 731 C C . ILE A 1 89 ? -1.139 6.121 3.186 1.00 97.12 89 ILE A C 1
ATOM 733 O O . ILE A 1 89 ? -1.771 5.293 2.545 1.00 97.12 89 ILE A O 1
ATOM 737 N N . ILE A 1 90 ? -1.387 6.358 4.479 1.00 95.75 90 ILE A N 1
ATOM 738 C CA . ILE A 1 90 ? -2.465 5.674 5.216 1.00 95.75 90 ILE A CA 1
ATOM 739 C C . ILE A 1 90 ? -3.803 5.880 4.504 1.00 95.75 90 ILE A C 1
ATOM 741 O O . ILE A 1 90 ? -4.512 4.909 4.260 1.00 95.75 90 ILE A O 1
ATOM 745 N N . GLN A 1 91 ? -4.113 7.119 4.116 1.00 96.31 91 GLN A N 1
ATOM 746 C CA . GLN A 1 91 ? -5.319 7.431 3.354 1.00 96.31 91 GLN A CA 1
ATOM 747 C C . GLN A 1 91 ? -5.390 6.618 2.052 1.00 96.31 91 GLN A C 1
ATOM 749 O O . GLN A 1 91 ? -6.412 5.992 1.796 1.00 96.31 91 GLN A O 1
ATOM 754 N N . LEU A 1 92 ? -4.313 6.590 1.259 1.00 97.62 92 LEU A N 1
ATOM 755 C CA . LEU A 1 92 ? -4.262 5.837 -0.000 1.00 97.62 92 LEU A CA 1
ATOM 756 C C . LEU A 1 92 ? -4.488 4.331 0.212 1.00 97.62 92 LEU A C 1
ATOM 758 O O . LEU A 1 92 ? -5.258 3.720 -0.521 1.00 97.62 92 LEU A O 1
ATOM 762 N N . LEU A 1 93 ? -3.858 3.738 1.233 1.00 96.81 93 LEU A N 1
ATOM 763 C CA . LEU A 1 93 ? -4.021 2.313 1.540 1.00 96.81 93 LEU A CA 1
ATOM 764 C C . LEU A 1 93 ? -5.455 1.988 1.992 1.00 96.81 93 LEU A C 1
ATOM 766 O O . LEU A 1 93 ? -6.025 1.001 1.544 1.00 96.81 93 LEU A O 1
ATOM 770 N N . LEU A 1 94 ? -6.055 2.813 2.857 1.00 95.38 94 LEU A N 1
ATOM 771 C CA . LEU A 1 94 ? -7.431 2.608 3.333 1.00 95.38 94 LEU A CA 1
ATOM 772 C C . L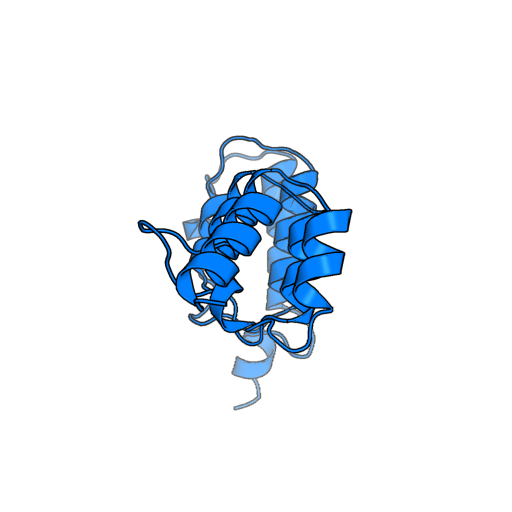EU A 1 94 ? -8.478 2.832 2.229 1.00 95.38 94 LEU A C 1
ATOM 774 O O . LEU A 1 94 ? -9.525 2.187 2.231 1.00 95.38 94 LEU A O 1
ATOM 778 N N . GLN A 1 95 ? -8.206 3.735 1.283 1.00 94.69 95 GLN A N 1
ATOM 779 C CA . GLN A 1 95 ? -9.056 3.964 0.110 1.00 94.69 95 GLN A CA 1
ATOM 780 C C . GLN A 1 95 ? -9.044 2.789 -0.869 1.00 94.69 95 GLN A C 1
ATOM 782 O O . GLN A 1 95 ? -10.053 2.550 -1.523 1.00 94.69 95 GLN A O 1
ATOM 787 N N . HIS A 1 96 ? -7.924 2.070 -0.968 1.00 94.25 96 HIS A N 1
ATOM 788 C CA . HIS A 1 96 ? -7.816 0.870 -1.798 1.00 94.25 96 HIS A CA 1
ATOM 789 C C . HIS A 1 96 ? -8.599 -0.322 -1.222 1.00 94.25 96 HIS A C 1
ATOM 791 O O . HIS A 1 96 ? -9.128 -1.124 -1.981 1.00 94.25 96 HIS A O 1
ATOM 797 N N . ASP A 1 97 ? -8.730 -0.390 0.109 1.00 90.56 97 ASP A N 1
ATOM 798 C CA . ASP A 1 97 ? -9.609 -1.299 0.869 1.00 90.56 97 ASP A CA 1
ATOM 799 C C . ASP A 1 97 ? -9.330 -2.810 0.770 1.00 90.56 97 ASP A C 1
ATOM 801 O O . ASP A 1 97 ? -9.781 -3.584 1.612 1.00 90.56 97 ASP A O 1
ATOM 805 N N . ASN A 1 98 ? -8.545 -3.278 -0.196 1.00 92.62 98 ASN A N 1
ATOM 806 C CA . ASN A 1 98 ? -8.378 -4.711 -0.402 1.00 92.62 98 ASN A CA 1
ATOM 807 C C . ASN A 1 98 ? -7.155 -5.272 0.337 1.00 92.62 98 ASN A C 1
ATOM 809 O O . ASN A 1 98 ? -6.110 -5.539 -0.256 1.00 92.62 98 ASN A O 1
ATOM 813 N N . PHE A 1 99 ? -7.258 -5.447 1.656 1.00 94.31 99 PHE A N 1
ATOM 814 C CA . PHE A 1 99 ? -6.171 -5.997 2.475 1.00 94.31 99 PHE A CA 1
ATOM 815 C C . PHE A 1 99 ? -6.179 -7.531 2.535 1.00 94.31 99 PHE A C 1
ATOM 817 O O . PHE A 1 99 ? -7.221 -8.169 2.648 1.00 94.31 99 PHE A O 1
ATOM 824 N N . ASN A 1 100 ? -4.993 -8.149 2.587 1.00 94.00 100 ASN A N 1
ATOM 825 C CA . ASN A 1 100 ? -4.859 -9.609 2.723 1.00 94.00 100 ASN A CA 1
ATOM 826 C C . ASN A 1 100 ? -5.298 -10.168 4.090 1.00 94.00 100 ASN A C 1
ATOM 828 O O . ASN A 1 100 ? -5.352 -11.386 4.277 1.00 94.00 100 ASN A O 1
ATOM 832 N N . LYS A 1 101 ? -5.527 -9.291 5.069 1.00 92.94 101 LYS A N 1
ATOM 833 C CA . LYS A 1 101 ? -5.963 -9.598 6.431 1.00 92.94 101 LYS A CA 1
ATOM 834 C C . LYS A 1 101 ? -6.880 -8.473 6.916 1.00 92.94 101 LYS A C 1
ATOM 836 O O . LYS A 1 101 ? -6.684 -7.335 6.489 1.00 92.94 101 LYS A O 1
ATOM 841 N N . PRO A 1 102 ? -7.806 -8.750 7.850 1.00 90.44 102 PRO A N 1
ATOM 842 C CA . PRO A 1 102 ? -8.644 -7.713 8.437 1.00 90.44 102 PRO A CA 1
ATOM 843 C C . PRO A 1 102 ? -7.809 -6.582 9.045 1.00 90.44 102 PRO A C 1
ATOM 845 O O . PRO A 1 102 ? -6.844 -6.838 9.772 1.00 90.44 102 PRO A O 1
ATOM 848 N N . VAL A 1 103 ? -8.202 -5.339 8.767 1.00 90.50 103 VAL A N 1
ATOM 849 C CA . VAL A 1 103 ? -7.586 -4.156 9.376 1.00 90.50 103 VAL A CA 1
ATOM 850 C C . VAL A 1 103 ? -7.862 -4.186 10.887 1.00 90.50 103 VAL A C 1
ATOM 852 O O . VAL A 1 103 ? -9.023 -4.267 11.294 1.00 90.50 103 VAL A O 1
ATOM 855 N N . PRO A 1 104 ? -6.827 -4.162 11.747 1.00 86.06 104 PRO A N 1
ATOM 856 C CA . PRO A 1 104 ? -7.016 -4.250 13.186 1.00 86.06 104 PRO A CA 1
ATOM 857 C C . PRO A 1 104 ? -7.538 -2.927 13.753 1.00 86.06 104 PRO A C 1
ATOM 859 O O . PRO A 1 104 ? -7.392 -1.866 13.147 1.00 86.06 104 PRO A O 1
ATOM 862 N N . SER A 1 105 ? -8.078 -2.982 14.974 1.00 84.12 105 SER A N 1
ATOM 863 C CA . SER A 1 105 ? -8.434 -1.774 15.725 1.00 84.12 105 SER A CA 1
ATOM 864 C C . SER A 1 105 ? -7.241 -0.823 15.828 1.00 84.12 105 SER A C 1
ATOM 866 O O . SER A 1 105 ? -6.132 -1.242 16.172 1.00 84.12 105 SER A O 1
ATOM 868 N N . LEU A 1 106 ? -7.485 0.473 15.618 1.00 82.81 106 LEU A N 1
ATOM 869 C CA . LEU A 1 106 ? -6.458 1.508 15.714 1.00 82.81 106 LEU A CA 1
ATOM 870 C C . LEU A 1 106 ? -5.759 1.527 17.084 1.00 82.81 106 LEU A C 1
ATOM 872 O O . LEU A 1 106 ? -4.558 1.789 17.161 1.00 82.81 106 LEU A O 1
ATOM 876 N N . SER A 1 107 ? -6.478 1.174 18.155 1.00 80.25 107 SER A N 1
ATOM 877 C CA . SER A 1 107 ? -5.919 1.036 19.509 1.00 80.25 107 SER A CA 1
ATOM 878 C C . SER A 1 107 ? -4.763 0.035 19.596 1.00 80.25 107 SER A C 1
ATOM 880 O O . SER A 1 107 ? -3.955 0.115 20.515 1.00 80.25 107 SER A O 1
ATOM 882 N N . ASN A 1 108 ? -4.683 -0.909 18.653 1.00 81.12 108 ASN A N 1
ATOM 883 C CA . ASN A 1 108 ? -3.626 -1.917 18.590 1.00 81.12 108 ASN A CA 1
ATOM 884 C C . ASN A 1 108 ? -2.401 -1.433 17.797 1.00 81.12 108 ASN A C 1
ATOM 886 O O . ASN A 1 108 ? -1.368 -2.097 17.824 1.00 81.12 108 ASN A O 1
ATOM 890 N N . LEU A 1 109 ? -2.512 -0.315 17.067 1.00 82.12 109 LEU A N 1
ATOM 891 C CA . LEU A 1 109 ? -1.490 0.162 16.128 1.00 82.12 109 LEU A CA 1
ATOM 892 C C . LEU A 1 109 ? -0.747 1.410 16.604 1.00 82.12 109 LEU A C 1
ATOM 894 O O . LEU A 1 109 ? 0.415 1.595 16.253 1.00 82.12 109 LEU A O 1
ATOM 898 N N . ILE A 1 110 ? -1.394 2.295 17.362 1.00 81.00 110 ILE A N 1
ATOM 899 C CA . ILE A 1 110 ? -0.790 3.561 17.797 1.00 81.00 110 ILE A CA 1
ATOM 900 C C . ILE A 1 110 ? -0.848 3.712 19.315 1.00 81.00 110 ILE A C 1
ATOM 902 O O . ILE A 1 110 ? -1.710 3.147 19.983 1.00 81.00 110 ILE A O 1
ATOM 906 N N . SER A 1 111 ? 0.071 4.503 19.875 1.00 75.31 111 SER A N 1
ATOM 907 C CA . SER A 1 111 ? 0.011 4.858 21.292 1.00 75.31 111 SER A CA 1
ATOM 908 C C . SER A 1 111 ? -1.212 5.736 21.578 1.00 75.31 111 SER A C 1
ATOM 910 O O . SER A 1 111 ? -1.575 6.600 20.781 1.00 75.31 111 SER A O 1
ATOM 912 N N . ASN A 1 112 ? -1.798 5.584 22.769 1.00 69.69 112 ASN A N 1
ATOM 913 C CA . ASN A 1 112 ? -2.930 6.400 23.232 1.00 69.69 112 ASN A CA 1
ATOM 914 C C . ASN A 1 112 ? -2.557 7.861 23.554 1.00 69.69 112 ASN A C 1
ATOM 916 O O . ASN A 1 112 ? -3.372 8.593 24.108 1.00 69.69 112 ASN A O 1
ATOM 920 N N . GLN A 1 113 ? -1.334 8.295 23.242 1.00 76.19 113 GLN A N 1
ATOM 921 C CA . GLN A 1 113 ? -0.927 9.680 23.445 1.00 76.19 113 GLN A CA 1
ATOM 922 C C . GLN A 1 113 ? -1.640 10.580 22.439 1.00 76.19 113 GLN A C 1
ATOM 924 O O . GLN A 1 113 ? -1.625 10.321 21.232 1.00 76.19 113 GLN A O 1
ATOM 929 N N . GLU A 1 114 ? -2.246 11.656 22.926 1.00 76.00 114 GLU A N 1
ATOM 930 C CA . GLU A 1 114 ? -2.834 12.660 22.053 1.00 76.00 114 GLU A CA 1
ATOM 931 C C . GLU A 1 114 ? -1.733 13.395 21.290 1.00 76.00 114 GLU A C 1
ATOM 933 O O . GLU A 1 114 ? -0.820 13.988 21.860 1.00 76.00 114 GLU A O 1
ATOM 938 N N . SER A 1 115 ? -1.816 13.328 19.968 1.00 85.81 115 SER A N 1
ATOM 939 C CA . SER A 1 115 ? -0.990 14.112 19.061 1.00 85.81 115 SER A CA 1
ATOM 940 C C . SER A 1 115 ? -1.811 14.440 17.826 1.00 85.81 115 SER A C 1
ATOM 942 O O . SER A 1 115 ? -2.729 13.694 17.475 1.00 85.81 115 SER A O 1
ATOM 944 N N . TYR A 1 116 ? -1.462 15.532 17.143 1.00 86.94 116 TYR A N 1
ATOM 945 C CA . TYR A 1 116 ? -2.096 15.897 15.877 1.00 86.94 116 TYR A CA 1
ATOM 946 C C . TYR A 1 116 ? -2.134 14.702 14.915 1.00 86.94 116 TYR A C 1
ATOM 948 O O . TYR A 1 116 ? -3.196 14.338 14.426 1.00 86.94 116 TYR A O 1
ATOM 956 N N . PHE A 1 117 ? -1.001 14.020 14.742 1.00 87.50 117 PHE A N 1
ATOM 957 C CA . PHE A 1 117 ? -0.894 12.861 13.861 1.00 87.50 117 PHE A CA 1
ATOM 958 C C . PHE A 1 117 ? -1.811 11.702 14.278 1.00 87.50 117 PHE A C 1
ATOM 960 O O . PHE A 1 117 ? -2.530 11.165 13.442 1.00 87.50 117 PHE A O 1
ATOM 967 N N . ASN A 1 118 ? -1.843 11.342 15.566 1.00 88.19 118 ASN A N 1
ATOM 968 C CA . ASN A 1 118 ? -2.722 10.273 16.056 1.00 88.19 118 ASN A CA 1
ATOM 969 C C . ASN A 1 118 ? -4.206 10.628 15.884 1.00 88.19 118 ASN A C 1
ATOM 971 O O . ASN A 1 118 ? -5.010 9.753 15.575 1.00 88.19 118 ASN A O 1
ATOM 975 N N . ASN A 1 119 ? -4.564 11.905 16.042 1.00 89.50 119 ASN A N 1
ATOM 976 C CA . ASN A 1 119 ? -5.924 12.381 15.799 1.00 89.50 119 ASN A CA 1
ATOM 977 C C . ASN A 1 119 ? -6.288 12.305 14.310 1.00 89.50 119 ASN A C 1
ATOM 979 O O . ASN A 1 119 ? -7.388 11.874 13.986 1.00 89.50 119 ASN A O 1
ATOM 983 N N . GLN A 1 120 ? -5.363 12.641 13.405 1.00 92.50 120 GLN A N 1
ATOM 984 C CA . GLN A 1 120 ? -5.589 12.482 11.964 1.00 92.50 120 GLN A CA 1
ATOM 985 C C . GLN A 1 120 ? -5.740 11.006 11.567 1.00 92.50 120 GLN A C 1
ATOM 987 O O . GLN A 1 120 ? -6.634 10.674 10.797 1.00 92.50 120 GLN A O 1
ATOM 992 N N . ILE A 1 121 ? -4.933 10.096 12.129 1.00 90.88 121 ILE A N 1
ATOM 993 C CA . ILE A 1 121 ? -5.112 8.657 11.877 1.00 90.88 121 ILE A CA 1
ATOM 994 C C . ILE A 1 121 ? -6.466 8.170 12.400 1.00 90.88 121 ILE A C 1
ATOM 996 O O . ILE A 1 121 ? -7.122 7.403 11.704 1.00 90.88 121 ILE A O 1
ATOM 1000 N N . LYS A 1 122 ? -6.903 8.617 13.587 1.00 90.50 122 LYS A N 1
ATOM 1001 C CA . LYS A 1 122 ? -8.242 8.294 14.111 1.00 90.50 122 LYS A CA 1
ATOM 1002 C C . LYS A 1 122 ? -9.334 8.671 13.118 1.00 90.50 122 LYS A C 1
ATOM 1004 O O . LYS A 1 122 ? -10.133 7.812 12.777 1.00 90.50 122 LYS A O 1
ATOM 1009 N N . ILE A 1 123 ? -9.297 9.899 12.600 1.00 92.31 123 ILE A N 1
ATOM 1010 C CA . ILE A 1 123 ? -10.259 10.369 11.594 1.00 92.31 123 ILE A CA 1
ATOM 1011 C C . ILE A 1 123 ? -10.240 9.462 10.356 1.00 92.31 123 ILE A C 1
ATOM 1013 O O . ILE A 1 123 ? -11.291 8.987 9.943 1.00 92.31 123 ILE A O 1
ATOM 1017 N N . LEU A 1 124 ? -9.059 9.147 9.811 1.00 94.00 124 LEU A N 1
ATOM 1018 C CA . LEU A 1 124 ? -8.939 8.278 8.631 1.00 94.00 124 LEU A CA 1
ATOM 1019 C C . LEU A 1 124 ? -9.480 6.858 8.873 1.00 94.00 124 LEU A C 1
ATOM 1021 O O . LEU A 1 124 ? -10.115 6.278 7.996 1.00 94.00 124 LEU A O 1
ATOM 1025 N N . PHE A 1 125 ? -9.229 6.286 10.054 1.00 91.94 125 PHE A N 1
ATOM 1026 C CA . PHE A 1 125 ? -9.761 4.972 10.420 1.00 91.94 125 PHE A CA 1
ATOM 1027 C C . PHE A 1 125 ? -11.275 5.014 10.625 1.00 91.94 125 PHE A C 1
ATOM 1029 O O . PHE A 1 125 ? -11.957 4.092 10.189 1.00 91.94 125 PHE A O 1
ATOM 1036 N N . ASP A 1 126 ? -11.810 6.064 11.244 1.00 90.19 126 ASP A N 1
ATOM 1037 C CA . ASP A 1 126 ? -13.254 6.228 11.400 1.00 90.19 126 ASP A CA 1
ATOM 1038 C C . ASP A 1 126 ? -13.931 6.359 10.024 1.00 90.19 126 ASP A C 1
ATOM 1040 O O . ASP A 1 126 ? -14.890 5.644 9.739 1.00 90.19 126 ASP A O 1
ATOM 1044 N N . GLU A 1 127 ? -13.390 7.179 9.120 1.00 91.81 127 GLU A N 1
ATOM 1045 C CA . GLU A 1 127 ? -13.882 7.298 7.739 1.00 91.81 127 GLU A CA 1
ATOM 1046 C C . GLU A 1 127 ? -13.885 5.948 7.006 1.00 91.81 127 GLU A C 1
ATOM 1048 O O . GLU A 1 127 ? -14.867 5.593 6.356 1.00 91.81 127 GLU A O 1
ATOM 1053 N N . TYR A 1 128 ? -12.815 5.165 7.147 1.00 91.50 128 TYR A N 1
ATOM 1054 C CA . TYR A 1 128 ? -12.708 3.824 6.574 1.00 91.50 128 TYR A CA 1
ATOM 1055 C C . TYR A 1 128 ? -13.719 2.834 7.172 1.00 91.50 128 TYR A C 1
ATOM 1057 O O . TYR A 1 128 ? -14.382 2.097 6.445 1.00 91.50 128 TYR A O 1
ATOM 1065 N N . MET A 1 129 ? -13.862 2.808 8.499 1.00 86.38 129 MET A N 1
ATOM 1066 C CA . MET A 1 129 ? -14.727 1.844 9.186 1.00 86.38 129 MET A CA 1
ATOM 1067 C C . MET A 1 129 ? -16.214 2.123 8.959 1.00 86.38 129 MET A C 1
ATOM 1069 O O . MET A 1 129 ? -17.010 1.183 8.914 1.00 86.38 129 MET A O 1
ATOM 1073 N N . PHE A 1 130 ? -16.584 3.401 8.853 1.00 86.00 130 PHE A N 1
ATOM 1074 C CA . PHE A 1 130 ? -17.969 3.870 8.822 1.00 86.00 130 PHE A CA 1
ATOM 1075 C C . PHE A 1 130 ? -18.417 4.414 7.456 1.00 86.00 130 PHE A C 1
ATOM 1077 O O . PHE A 1 130 ? -19.482 5.029 7.371 1.00 86.00 130 PHE A O 1
ATOM 1084 N N . ARG A 1 131 ? -17.662 4.203 6.372 1.00 86.50 131 ARG A N 1
ATOM 1085 C CA . ARG A 1 131 ? -18.203 4.438 5.023 1.00 86.50 131 ARG A CA 1
ATOM 1086 C C . ARG A 1 131 ? -19.290 3.409 4.685 1.00 86.50 131 ARG A C 1
ATOM 1088 O O . ARG A 1 131 ? -19.383 2.363 5.321 1.00 86.50 131 ARG A O 1
ATOM 1095 N N . ILE A 1 132 ? -20.122 3.724 3.692 1.00 78.19 132 ILE A N 1
ATOM 1096 C CA . ILE A 1 132 ? -21.342 2.965 3.348 1.00 78.19 132 ILE A CA 1
ATOM 1097 C C . ILE A 1 132 ? -21.054 1.487 3.037 1.00 78.19 132 ILE A C 1
ATOM 1099 O O . ILE A 1 132 ? -21.836 0.622 3.412 1.00 78.19 132 ILE A O 1
ATOM 1103 N N . ASP A 1 133 ? -19.932 1.210 2.384 1.00 77.81 133 ASP A N 1
ATOM 1104 C CA . ASP A 1 133 ? -19.408 -0.117 2.041 1.00 77.81 133 ASP A CA 1
ATOM 1105 C C . ASP A 1 133 ? -18.275 -0.564 2.982 1.00 77.81 133 ASP A C 1
ATOM 1107 O O . ASP A 1 133 ? -17.534 -1.502 2.690 1.00 77.81 133 ASP A O 1
ATOM 1111 N N . GLY A 1 134 ? -18.106 0.129 4.108 1.00 77.94 134 GLY A N 1
ATOM 1112 C CA . GLY A 1 134 ? -17.022 -0.091 5.052 1.00 77.94 134 GLY A CA 1
ATOM 1113 C C . GLY A 1 134 ? -17.221 -1.357 5.888 1.00 77.94 134 GLY A C 1
ATOM 1114 O O . GLY A 1 134 ? -18.347 -1.856 6.021 1.00 77.94 134 GLY A O 1
ATOM 1115 N N . PRO A 1 135 ? -16.149 -1.861 6.529 1.00 78.56 135 PRO A N 1
ATOM 1116 C CA . PRO A 1 135 ? -16.178 -3.127 7.260 1.00 78.56 135 PRO A CA 1
ATOM 1117 C C . PRO A 1 135 ? -17.330 -3.246 8.263 1.00 78.56 135 PRO A C 1
ATOM 1119 O O . PRO A 1 135 ? -17.985 -4.281 8.335 1.00 78.56 135 PRO A O 1
ATOM 1122 N N . LYS A 1 136 ? -17.640 -2.170 8.996 1.00 72.69 136 LYS A N 1
ATOM 1123 C CA . LYS A 1 136 ? -18.665 -2.195 10.048 1.00 72.69 136 LYS A CA 1
ATOM 1124 C C . LYS A 1 136 ? -20.097 -2.062 9.524 1.00 72.69 136 LYS A C 1
ATOM 1126 O O . LYS A 1 136 ? -21.027 -2.526 10.180 1.00 72.69 136 LYS A O 1
ATOM 1131 N N . TYR A 1 137 ? -20.308 -1.425 8.373 1.00 63.38 137 TYR A N 1
ATOM 1132 C CA . TYR A 1 137 ? -21.639 -1.382 7.756 1.00 63.38 137 TYR A CA 1
ATOM 1133 C C . TYR A 1 137 ? -21.995 -2.732 7.126 1.00 63.38 137 TYR A C 1
ATOM 1135 O O . TYR A 1 137 ? -23.122 -3.195 7.300 1.00 63.38 137 TYR A O 1
ATOM 1143 N N . ASN A 1 138 ? -21.020 -3.411 6.513 1.00 61.81 138 ASN A N 1
ATOM 1144 C CA . ASN A 1 138 ? -21.207 -4.741 5.925 1.00 61.81 138 ASN A CA 1
ATOM 1145 C C . ASN A 1 138 ? -21.528 -5.823 6.976 1.00 61.81 138 ASN A C 1
ATOM 1147 O O . ASN A 1 138 ? -22.274 -6.754 6.686 1.00 61.81 138 ASN A O 1
ATOM 1151 N N . GLU A 1 139 ? -21.034 -5.679 8.212 1.00 62.03 139 GLU A N 1
ATOM 1152 C CA . GLU A 1 139 ? -21.374 -6.566 9.339 1.00 62.03 139 GLU A CA 1
ATOM 1153 C C . GLU A 1 139 ? -22.848 -6.474 9.780 1.00 62.03 139 GLU A C 1
ATOM 1155 O O . GLU A 1 139 ? -23.359 -7.422 10.366 1.00 62.03 139 GLU A O 1
ATOM 1160 N N . ASN A 1 140 ? -23.546 -5.365 9.503 1.00 55.97 140 ASN A N 1
ATOM 1161 C CA . ASN A 1 140 ? -24.939 -5.149 9.928 1.00 55.97 140 ASN A CA 1
ATOM 1162 C C . ASN A 1 140 ? -25.981 -5.476 8.837 1.00 55.97 140 ASN A C 1
ATOM 1164 O O . ASN A 1 140 ? -27.172 -5.246 9.049 1.00 55.97 140 ASN A O 1
ATOM 1168 N N . MET A 1 141 ? -25.547 -5.964 7.668 1.00 52.22 141 MET A N 1
ATOM 1169 C CA . MET A 1 141 ? -26.420 -6.339 6.542 1.00 52.22 141 MET A CA 1
ATOM 1170 C C . MET A 1 141 ? -26.455 -7.854 6.254 1.00 52.22 141 MET A C 1
ATOM 1172 O O . MET A 1 141 ? -27.159 -8.267 5.331 1.00 52.22 141 MET A O 1
ATOM 1176 N N . MET A 1 142 ? -25.721 -8.668 7.023 1.00 47.62 142 MET A N 1
ATOM 1177 C CA . MET A 1 142 ? -25.780 -10.142 7.017 1.00 47.62 142 MET A CA 1
ATOM 1178 C C . MET A 1 142 ? -26.582 -10.665 8.208 1.00 47.62 142 MET A C 1
ATOM 1180 O O . MET A 1 142 ? -27.235 -11.718 8.036 1.00 47.62 142 MET A O 1
#